Protein AF-A0A8J3GPM9-F1 (afdb_monomer)

Radius of gyration: 24.55 Å; Cα contacts (8 Å, |Δi|>4): 105; chains: 1; bounding box: 83×57×31 Å

pLDDT: mean 79.07, std 22.42, range [36.94, 98.69]

Organism: NCBI:txid2708254

Mean predicted aligned error: 16.09 Å

Solvent-accessible surface area (backbone atoms only — not comparable to full-atom values): 9203 Å² total; per-residue (Å²): 143,80,90,84,80,87,82,84,80,78,88,82,78,82,87,80,85,80,86,80,82,79,85,79,82,88,78,87,76,93,73,85,87,78,92,64,92,62,80,71,91,72,74,87,70,71,70,78,68,79,82,70,54,69,36,88,69,51,73,69,60,42,47,57,46,49,51,32,55,51,51,41,50,55,36,53,70,45,97,79,50,59,62,67,59,40,50,57,35,50,50,52,48,48,52,49,27,68,74,43,66,58,36,34,47,72,46,91,98,44,81,37,35,31,67,55,49,45,51,53,52,35,64,61,31,51,80,71,43,50,82,51,36,62,58,43,59,60,73,72,112

Secondary structure (DSSP, 8-state):
---------------------------------------------------SPBPS--HHHHHHHHHHHHHHHHHHHSSS--HHHHHHHHHHHHHHHHHS-SSBEEETTEEE-HHHHHHHHHHHHTTT-GGGHHHHHHHT-

Sequence (141 aa):
MKPIAPHSRRPRWPLILAIIVPPSVLVAVLIPSLSNPGPTTQDMWVGATPFGPTSEASAGEVEIIHEALHDIGAQCAETDPDLRAIAAHVDRIIEFSQRYPVGRFPIDDETATASSLLLVTREAVKTCAPAEVARIDAARQ

Nearest PDB structures (foldseek):
  9e8l-assembly1_d  TM=5.716E-01  e=1.549E+00  Homo sapiens

Structure (mmCIF, N/CA/C/O backbone):
data_AF-A0A8J3GPM9-F1
#
_entry.id   AF-A0A8J3GPM9-F1
#
loop_
_atom_site.group_PDB
_atom_site.id
_atom_site.type_symbol
_atom_site.label_atom_id
_atom_site.label_alt_id
_atom_site.label_comp_id
_atom_site.label_asym_id
_atom_site.label_entity_id
_atom_site.label_seq_id
_atom_site.pdbx_PDB_ins_code
_atom_site.Cartn_x
_atom_site.Cartn_y
_atom_site.Cartn_z
_atom_site.occupancy
_atom_site.B_iso_or_equiv
_atom_site.auth_seq_id
_atom_site.auth_comp_id
_atom_site.auth_asym_id
_atom_site.auth_atom_id
_atom_site.pdbx_PDB_model_num
ATOM 1 N N . MET A 1 1 ? -48.420 11.515 -16.694 1.00 45.75 1 MET A N 1
ATOM 2 C CA . MET A 1 1 ? -47.031 11.011 -16.605 1.00 45.75 1 MET A CA 1
ATOM 3 C C . MET A 1 1 ? -46.087 12.184 -16.817 1.00 45.75 1 MET A C 1
ATOM 5 O O . MET A 1 1 ? -46.240 12.881 -17.810 1.00 45.75 1 MET A O 1
ATOM 9 N N . LYS A 1 2 ? -45.207 12.469 -15.852 1.00 46.94 2 LYS A N 1
ATOM 10 C CA . LYS A 1 2 ? -44.298 13.628 -15.838 1.00 46.94 2 LYS A CA 1
ATOM 11 C C . LYS A 1 2 ? -42.915 13.131 -15.390 1.00 46.94 2 LYS A C 1
ATOM 13 O O . LYS A 1 2 ? -42.870 12.457 -14.363 1.00 46.94 2 LYS A O 1
ATOM 18 N N . PRO A 1 3 ? -41.825 13.388 -16.131 1.00 47.66 3 PRO A N 1
ATOM 19 C CA . PRO A 1 3 ? -40.503 12.904 -15.750 1.00 47.66 3 PRO A CA 1
ATOM 20 C C . PRO A 1 3 ? -39.902 13.776 -14.641 1.00 47.66 3 PRO A C 1
ATOM 22 O O . PRO A 1 3 ? -39.972 1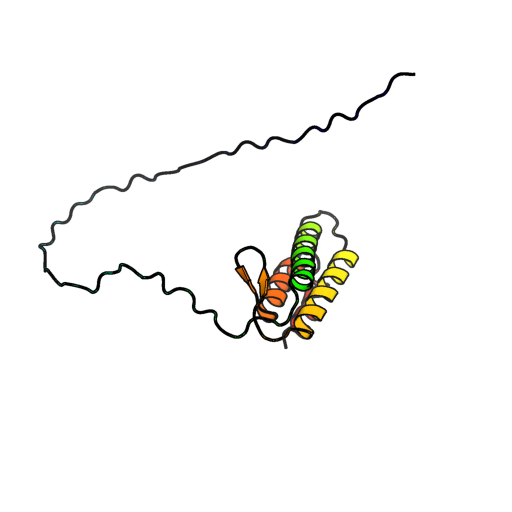5.005 -14.696 1.00 47.66 3 PRO A O 1
ATOM 25 N N . ILE A 1 4 ? -39.312 13.129 -13.636 1.00 49.75 4 ILE A N 1
ATOM 26 C CA . ILE A 1 4 ? -38.511 13.759 -12.582 1.00 49.75 4 ILE A CA 1
ATOM 27 C C . ILE A 1 4 ? -37.046 13.579 -12.985 1.00 49.75 4 ILE A C 1
ATOM 29 O O . ILE A 1 4 ? -36.546 12.459 -13.026 1.00 49.75 4 ILE A O 1
ATOM 33 N N . ALA A 1 5 ? -36.375 14.679 -13.320 1.00 57.00 5 ALA A N 1
ATOM 34 C CA . ALA A 1 5 ? -34.934 14.705 -13.544 1.00 57.00 5 ALA A CA 1
ATOM 35 C C . ALA A 1 5 ? -34.190 14.802 -12.195 1.00 57.00 5 ALA A C 1
ATOM 37 O O . ALA A 1 5 ? -34.611 15.587 -11.340 1.00 57.00 5 ALA A O 1
ATOM 38 N N . PRO A 1 6 ? -33.077 14.075 -11.985 1.00 50.03 6 PRO A N 1
ATOM 39 C CA . PRO A 1 6 ? -32.228 14.273 -10.817 1.00 50.03 6 PRO A CA 1
ATOM 40 C C . PRO A 1 6 ? -31.274 15.459 -11.024 1.00 50.03 6 PRO A C 1
ATOM 42 O O . PRO A 1 6 ? -30.458 15.496 -11.945 1.00 50.03 6 PRO A O 1
ATOM 45 N N . HIS A 1 7 ? -31.378 16.447 -10.136 1.00 44.41 7 HIS A N 1
ATOM 46 C CA . HIS A 1 7 ? -30.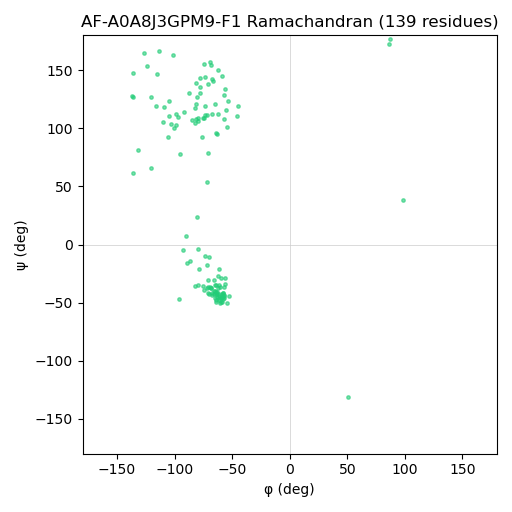505 17.616 -10.094 1.00 44.41 7 HIS A CA 1
ATOM 47 C C . HIS A 1 7 ? -29.210 17.264 -9.341 1.00 44.41 7 HIS A C 1
ATOM 49 O O . HIS A 1 7 ? -29.191 17.164 -8.116 1.00 44.41 7 HIS A O 1
ATOM 55 N N . SER A 1 8 ? -28.122 17.072 -10.088 1.00 49.88 8 SER A N 1
ATOM 56 C CA . SER A 1 8 ? -26.752 16.955 -9.572 1.00 49.88 8 SER A CA 1
ATOM 57 C C . SER A 1 8 ? -26.296 18.299 -8.985 1.00 49.88 8 SER A C 1
ATOM 59 O O . SER A 1 8 ? -26.135 19.279 -9.714 1.00 49.88 8 SER A O 1
ATOM 61 N N . ARG A 1 9 ? -26.101 18.371 -7.660 1.00 55.12 9 ARG A N 1
ATOM 62 C CA . ARG A 1 9 ? -25.448 19.511 -6.994 1.00 55.12 9 ARG A CA 1
ATOM 63 C C . ARG A 1 9 ? -23.975 19.178 -6.775 1.00 55.12 9 ARG A C 1
ATOM 65 O O . ARG A 1 9 ? -23.649 18.345 -5.939 1.00 55.12 9 ARG A O 1
ATOM 72 N N . ARG A 1 10 ? -23.088 19.844 -7.516 1.00 55.34 10 ARG A N 1
ATOM 73 C CA . ARG A 1 10 ? -21.640 19.814 -7.263 1.00 55.34 10 ARG A CA 1
ATOM 74 C C . ARG A 1 10 ? -21.304 20.736 -6.081 1.00 55.34 10 ARG A C 1
ATOM 76 O O . ARG A 1 10 ? -21.727 21.896 -6.117 1.00 55.34 10 ARG A O 1
ATOM 83 N N . PRO A 1 11 ? -20.541 20.291 -5.070 1.00 42.38 11 PRO A N 1
ATOM 84 C CA . PRO A 1 11 ? -20.031 21.187 -4.043 1.00 42.38 11 PRO A CA 1
ATOM 85 C C . PRO A 1 11 ? -18.892 22.043 -4.615 1.00 42.38 11 PRO A C 1
ATOM 87 O O . PRO A 1 11 ? -17.873 21.539 -5.079 1.00 42.38 11 PRO A O 1
ATOM 90 N N . ARG A 1 12 ? -19.099 23.363 -4.609 1.00 51.59 12 ARG A N 1
ATOM 91 C CA . ARG A 1 12 ? -18.088 24.385 -4.904 1.00 51.59 12 ARG A CA 1
ATOM 92 C C . ARG A 1 12 ? -17.322 24.676 -3.618 1.00 51.59 12 ARG A C 1
ATOM 94 O O . ARG A 1 12 ? -17.875 25.313 -2.726 1.00 51.59 12 ARG A O 1
ATOM 101 N N . TRP A 1 13 ? -16.080 24.219 -3.523 1.00 36.94 13 TRP A N 1
ATOM 102 C CA . TRP A 1 13 ? -15.167 24.665 -2.471 1.00 36.94 13 TRP A CA 1
ATOM 103 C C . TRP A 1 13 ? -14.426 25.932 -2.924 1.00 36.94 13 TRP A C 1
ATOM 105 O O . TRP A 1 13 ? -13.922 25.961 -4.050 1.00 36.94 13 TRP A O 1
ATOM 115 N N . PRO A 1 14 ? -14.387 26.997 -2.104 1.00 53.31 14 PRO A N 1
ATOM 116 C CA . PRO A 1 14 ? -13.645 28.207 -2.424 1.00 53.31 14 PRO A CA 1
ATOM 117 C C . PRO A 1 14 ? -12.151 28.032 -2.115 1.00 53.31 14 PRO A C 1
ATOM 119 O O . PRO A 1 14 ? -11.766 27.686 -1.001 1.00 53.31 14 PRO A O 1
ATOM 122 N N . LEU A 1 15 ? -11.315 28.317 -3.114 1.00 50.47 15 LEU A N 1
ATOM 123 C CA . LEU A 1 15 ? -9.874 28.532 -2.976 1.00 50.47 15 LEU A CA 1
ATOM 124 C C . LEU A 1 15 ? -9.628 29.759 -2.087 1.00 50.47 15 LEU A C 1
ATOM 126 O O . LEU A 1 15 ? -9.922 30.884 -2.492 1.00 50.47 15 LEU A O 1
ATOM 130 N N . ILE A 1 16 ? -9.073 29.553 -0.893 1.00 48.09 16 ILE A N 1
ATOM 131 C CA . ILE A 1 16 ? -8.538 30.633 -0.058 1.00 48.09 16 ILE A CA 1
ATOM 132 C C . ILE A 1 16 ? -7.017 30.640 -0.231 1.00 48.09 16 ILE A C 1
ATOM 134 O O . ILE A 1 16 ? -6.299 29.833 0.352 1.00 48.09 16 ILE A O 1
ATOM 138 N N . LEU A 1 17 ? -6.541 31.563 -1.067 1.00 53.50 17 LEU A N 1
ATOM 139 C CA . LEU A 1 17 ? -5.141 31.971 -1.168 1.00 53.50 17 LEU A CA 1
ATOM 140 C C . LEU A 1 17 ? -4.800 32.843 0.047 1.00 53.50 17 LEU A C 1
ATOM 142 O O . LEU A 1 17 ? -5.241 33.988 0.129 1.00 53.50 17 LEU A O 1
ATOM 146 N N . ALA A 1 18 ? -4.006 32.318 0.977 1.00 48.00 18 ALA A N 1
ATOM 147 C CA . ALA A 1 18 ? -3.403 33.101 2.051 1.00 48.00 18 ALA A CA 1
ATOM 148 C C . ALA A 1 18 ? -1.911 33.301 1.750 1.00 48.00 18 ALA A C 1
ATOM 150 O O . ALA A 1 18 ? -1.069 32.471 2.081 1.00 48.00 18 ALA A O 1
ATOM 151 N N . ILE A 1 19 ? -1.595 34.414 1.086 1.00 52.78 19 ILE A N 1
ATOM 152 C CA . ILE A 1 19 ? -0.229 34.921 0.925 1.00 52.78 19 ILE A CA 1
ATOM 153 C C . ILE A 1 19 ? 0.129 35.644 2.228 1.00 52.78 19 ILE A C 1
ATOM 155 O O . ILE A 1 19 ? -0.378 36.732 2.494 1.00 52.78 19 ILE A O 1
ATOM 159 N N . ILE A 1 20 ? 0.982 35.038 3.051 1.00 51.59 20 ILE A N 1
ATOM 160 C CA . ILE A 1 20 ? 1.545 35.676 4.246 1.00 51.59 20 ILE A CA 1
ATOM 161 C C . ILE A 1 20 ? 2.979 36.088 3.906 1.00 51.59 20 ILE A C 1
ATOM 163 O O . ILE A 1 20 ? 3.873 35.249 3.838 1.00 51.59 20 ILE A O 1
ATOM 167 N N . VAL A 1 21 ? 3.192 37.384 3.668 1.00 53.19 21 VAL A N 1
ATOM 168 C CA . VAL A 1 21 ? 4.525 37.992 3.539 1.00 53.19 21 VAL A CA 1
ATOM 169 C C . VAL A 1 21 ? 4.959 38.481 4.924 1.00 53.19 21 VAL A C 1
ATOM 171 O O . VAL A 1 21 ? 4.330 39.402 5.448 1.00 53.19 21 VAL A O 1
ATOM 174 N N . PRO A 1 22 ? 6.005 37.917 5.550 1.00 47.94 22 PRO A N 1
ATOM 175 C CA . PRO A 1 22 ? 6.581 38.513 6.747 1.00 47.94 22 PRO A CA 1
ATOM 176 C C . PRO A 1 22 ? 7.489 39.711 6.393 1.00 47.94 22 PRO A C 1
ATOM 178 O O . PRO A 1 22 ? 8.194 39.676 5.382 1.00 47.94 22 PRO A O 1
ATOM 181 N N . PRO A 1 23 ? 7.509 40.776 7.217 1.00 46.97 23 PRO A N 1
ATOM 182 C CA . PRO A 1 23 ? 8.338 41.953 6.987 1.00 46.97 23 PRO A CA 1
ATOM 183 C C . PRO A 1 23 ? 9.773 41.697 7.468 1.00 46.97 23 PRO A C 1
ATOM 185 O O . PRO A 1 23 ? 10.041 41.639 8.668 1.00 46.97 23 PRO A O 1
ATOM 188 N N . SER A 1 24 ? 10.718 41.547 6.541 1.00 54.06 24 SER A N 1
ATOM 189 C CA . SER A 1 24 ? 12.142 41.456 6.878 1.00 54.06 24 SER A CA 1
ATOM 190 C C . SER A 1 24 ? 12.738 42.853 7.069 1.00 54.06 24 SER A C 1
ATOM 192 O O . SER A 1 24 ? 12.775 43.672 6.154 1.00 54.06 24 SER A O 1
ATOM 194 N N . VAL A 1 25 ? 13.200 43.111 8.290 1.00 54.38 25 VAL A N 1
ATOM 195 C CA . VAL A 1 25 ? 13.915 44.317 8.713 1.00 54.38 25 VAL A CA 1
ATOM 196 C C . VAL A 1 25 ? 15.262 44.401 7.983 1.00 54.38 25 VAL A C 1
ATOM 198 O O . VAL A 1 25 ? 16.099 43.507 8.098 1.00 54.38 25 VAL A O 1
ATOM 201 N N . LEU A 1 26 ? 15.467 45.481 7.228 1.00 47.00 26 LEU A N 1
ATOM 202 C CA . LEU A 1 26 ? 16.716 45.816 6.539 1.00 47.00 26 LEU A CA 1
ATOM 203 C C . LEU A 1 26 ? 17.765 46.299 7.551 1.00 47.00 26 LEU A C 1
ATOM 205 O O . LEU A 1 26 ? 17.653 47.400 8.087 1.00 47.00 26 LEU A O 1
ATOM 209 N N . VAL A 1 27 ? 18.815 45.508 7.768 1.00 45.06 27 VAL A N 1
ATOM 210 C CA . VAL A 1 27 ? 20.077 45.983 8.353 1.00 45.06 27 VAL A CA 1
ATOM 211 C C . VAL A 1 27 ? 21.128 45.946 7.249 1.00 45.06 27 VAL A C 1
ATOM 213 O O . VAL A 1 27 ? 21.576 44.881 6.830 1.00 45.06 27 VAL A O 1
ATOM 216 N N . ALA A 1 28 ? 21.484 47.125 6.740 1.00 45.94 28 ALA A N 1
ATOM 217 C CA . ALA A 1 28 ? 22.532 47.301 5.747 1.00 45.94 28 ALA A CA 1
ATOM 218 C C . ALA A 1 28 ? 23.905 47.277 6.436 1.00 45.94 28 ALA A C 1
ATOM 220 O O . ALA A 1 28 ? 24.270 48.222 7.133 1.00 45.94 28 ALA A O 1
ATOM 221 N N . VAL A 1 29 ? 24.674 46.209 6.223 1.00 47.62 29 VAL A N 1
ATOM 222 C CA . VAL A 1 29 ? 26.113 46.182 6.512 1.00 47.62 29 VAL A CA 1
ATOM 223 C C . VAL A 1 29 ? 26.847 46.268 5.176 1.00 47.62 29 VAL A C 1
ATOM 225 O O . VAL A 1 29 ? 26.794 45.353 4.360 1.00 47.62 29 VAL A O 1
ATOM 228 N N . LEU A 1 30 ? 27.500 47.406 4.944 1.00 50.22 30 LEU A N 1
ATOM 229 C CA . LEU A 1 30 ? 28.407 47.634 3.822 1.00 50.22 30 LEU A CA 1
ATOM 230 C C . LEU A 1 30 ? 29.700 46.844 4.061 1.00 50.22 30 LEU A C 1
ATOM 232 O O . LEU A 1 30 ? 30.472 47.192 4.953 1.00 50.22 30 LEU A O 1
ATOM 236 N N . ILE A 1 31 ? 29.952 45.811 3.255 1.00 50.16 31 ILE A N 1
ATOM 237 C CA . ILE A 1 31 ? 31.269 45.168 3.154 1.00 50.16 31 ILE A CA 1
ATOM 238 C C . ILE A 1 31 ? 31.738 45.295 1.696 1.00 50.16 31 ILE A C 1
ATOM 240 O O . ILE A 1 31 ? 30.973 44.958 0.790 1.00 50.16 31 ILE A O 1
ATOM 244 N N . PRO A 1 32 ? 32.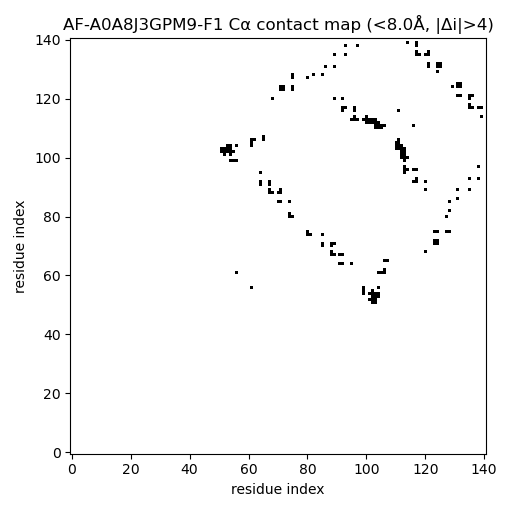948 45.828 1.445 1.00 45.38 32 PRO A N 1
ATOM 245 C CA . PRO A 1 32 ? 33.439 46.116 0.103 1.00 45.38 32 PRO A CA 1
ATOM 246 C C . PRO A 1 32 ? 33.669 44.851 -0.731 1.00 45.38 32 PRO A C 1
ATOM 248 O O . PRO A 1 32 ? 34.171 43.835 -0.250 1.00 45.38 32 PRO A O 1
ATOM 251 N N . SER A 1 33 ? 33.314 44.968 -2.010 1.00 51.09 33 SER A N 1
ATOM 252 C CA . SER A 1 33 ? 33.428 43.962 -3.060 1.00 51.09 33 SER A CA 1
ATOM 253 C C . SER A 1 33 ? 34.851 43.426 -3.223 1.00 51.09 33 SER A C 1
ATOM 255 O O . SER A 1 33 ? 35.745 44.136 -3.681 1.00 51.09 33 SER A O 1
ATOM 257 N N . LEU A 1 34 ? 35.031 42.135 -2.952 1.00 52.44 34 LEU A N 1
ATOM 258 C CA . LEU A 1 34 ? 36.082 41.331 -3.567 1.00 52.44 34 LEU A CA 1
ATOM 259 C C . LEU A 1 34 ? 35.438 40.553 -4.714 1.00 52.44 34 LEU A C 1
ATOM 261 O O . LEU A 1 34 ? 34.713 39.584 -4.503 1.00 52.44 34 LEU A O 1
ATOM 265 N N . SER A 1 35 ? 35.673 41.030 -5.935 1.00 52.91 35 SER A N 1
ATOM 266 C CA . SER A 1 35 ? 35.307 40.350 -7.173 1.00 52.91 35 SER A CA 1
ATOM 267 C C . SER A 1 35 ? 36.068 39.032 -7.277 1.00 52.91 35 SER A C 1
ATOM 269 O O . SER A 1 35 ? 37.200 38.995 -7.752 1.00 52.91 35 SER A O 1
ATOM 271 N N . ASN A 1 36 ? 35.438 37.949 -6.840 1.00 49.81 36 ASN A N 1
ATOM 272 C CA . ASN A 1 36 ? 35.821 36.600 -7.217 1.00 49.81 36 ASN A CA 1
ATOM 273 C C . ASN A 1 36 ? 34.776 36.131 -8.240 1.00 49.81 36 ASN A C 1
ATOM 275 O O . ASN A 1 36 ? 33.589 36.158 -7.905 1.00 49.81 36 ASN A O 1
ATOM 279 N N . PRO A 1 37 ? 35.138 35.718 -9.468 1.00 47.16 37 PRO A N 1
ATOM 280 C CA . PRO A 1 37 ? 34.214 34.976 -10.311 1.00 47.16 37 PRO A CA 1
ATOM 281 C C . PRO A 1 37 ? 34.073 33.583 -9.688 1.00 47.16 37 PRO A C 1
ATOM 283 O O . PRO A 1 37 ? 34.741 32.629 -10.075 1.00 47.16 37 PRO A O 1
ATOM 286 N N . GLY A 1 38 ? 33.261 33.491 -8.634 1.00 45.53 38 GLY A N 1
ATOM 287 C CA . GLY A 1 38 ? 32.768 32.212 -8.154 1.00 45.53 38 GLY A CA 1
ATOM 288 C C . GLY A 1 38 ? 31.991 31.543 -9.289 1.00 45.53 38 GLY A C 1
ATOM 289 O O . GLY A 1 38 ? 31.369 32.256 -10.084 1.00 45.53 38 GLY A O 1
ATOM 290 N N . PRO A 1 39 ? 32.039 30.206 -9.406 1.00 47.28 39 PRO A N 1
ATOM 291 C CA . PRO A 1 39 ? 31.227 29.505 -10.385 1.00 47.28 39 PRO A CA 1
ATOM 292 C C . PRO A 1 39 ? 29.779 29.928 -10.166 1.00 47.28 39 PRO A C 1
ATOM 294 O O . PRO A 1 39 ? 29.259 29.861 -9.051 1.00 47.28 39 PRO A O 1
ATOM 297 N N . THR A 1 40 ? 29.177 30.447 -11.227 1.00 48.66 40 THR A N 1
ATOM 298 C CA . THR A 1 40 ? 27.774 30.818 -11.306 1.00 48.66 40 THR A CA 1
ATOM 299 C C . THR A 1 40 ? 26.955 29.677 -10.716 1.00 48.66 40 THR A C 1
ATOM 301 O O . THR A 1 40 ? 26.876 28.596 -11.289 1.00 48.66 40 THR A O 1
ATOM 304 N N . THR A 1 41 ? 26.343 29.907 -9.557 1.00 51.28 41 THR A N 1
ATOM 305 C CA . THR A 1 41 ? 25.272 29.084 -8.981 1.00 51.28 41 THR A CA 1
ATOM 306 C C . THR A 1 41 ? 23.984 29.296 -9.780 1.00 51.28 41 THR A C 1
ATOM 308 O O . THR A 1 41 ? 22.936 29.667 -9.260 1.00 51.28 41 THR A O 1
ATOM 311 N N . GLN A 1 42 ? 24.087 29.096 -11.087 1.00 49.12 42 GLN A N 1
ATOM 312 C CA . GLN A 1 42 ? 22.988 28.899 -12.012 1.00 49.12 42 GLN A CA 1
ATOM 313 C C . GLN A 1 42 ? 23.208 27.473 -12.514 1.00 49.12 42 GLN A C 1
ATOM 315 O O . GLN A 1 42 ? 24.288 27.186 -13.013 1.00 49.12 42 GLN A O 1
ATOM 320 N N . ASP A 1 43 ? 22.237 26.592 -12.267 1.00 49.09 43 ASP A N 1
ATOM 321 C CA . ASP A 1 43 ? 22.260 25.133 -12.504 1.00 49.09 43 ASP A CA 1
ATOM 322 C C . ASP A 1 43 ? 22.574 24.236 -11.287 1.00 49.09 43 ASP A C 1
ATOM 324 O O . ASP A 1 43 ? 23.158 23.165 -11.416 1.00 49.09 43 ASP A O 1
ATOM 328 N N . MET A 1 44 ? 22.072 24.581 -10.092 1.00 46.47 44 MET A N 1
ATOM 329 C CA . MET A 1 44 ? 21.850 23.567 -9.036 1.00 46.47 44 MET A CA 1
ATOM 330 C C . MET A 1 44 ? 20.547 22.766 -9.227 1.00 46.47 44 MET A C 1
ATOM 332 O O . MET A 1 44 ? 20.024 22.192 -8.275 1.00 46.47 44 MET A O 1
ATOM 336 N N . TRP A 1 45 ? 20.023 22.681 -10.451 1.00 51.88 45 TRP A N 1
ATOM 337 C CA . TRP A 1 45 ? 19.140 21.578 -10.822 1.00 51.88 45 TRP A CA 1
ATOM 338 C C . TRP A 1 45 ? 20.007 20.526 -11.506 1.00 51.88 45 TRP A C 1
ATOM 340 O O . TRP A 1 45 ? 20.068 20.421 -12.729 1.00 51.88 45 TRP A O 1
ATOM 350 N N . VAL A 1 46 ? 20.739 19.769 -10.686 1.00 51.88 46 VAL A N 1
ATOM 351 C CA . VAL A 1 46 ? 21.286 18.486 -11.122 1.00 51.88 46 VAL A CA 1
ATOM 352 C C . VAL A 1 46 ? 20.055 17.643 -11.402 1.00 51.88 46 VAL A C 1
ATOM 354 O O . VAL A 1 46 ? 19.430 17.144 -10.468 1.00 51.88 46 VAL A O 1
ATOM 357 N N . GLY A 1 47 ? 19.640 17.599 -12.672 1.00 45.06 47 GLY A N 1
ATOM 358 C CA . GLY A 1 47 ? 18.538 16.760 -13.114 1.00 45.06 47 GLY A CA 1
ATOM 359 C C . GLY A 1 47 ? 18.742 15.398 -12.482 1.00 45.06 47 GLY A C 1
ATOM 360 O O . GLY A 1 47 ? 19.816 14.818 -12.654 1.00 45.06 47 GLY A O 1
ATOM 361 N N . ALA A 1 48 ? 17.779 14.972 -11.661 1.00 54.00 48 ALA A N 1
ATOM 362 C CA . ALA A 1 48 ? 17.854 13.708 -10.959 1.00 54.00 48 ALA A CA 1
ATOM 363 C C . ALA A 1 48 ? 18.094 12.643 -12.025 1.00 54.00 48 ALA A C 1
ATOM 365 O O . ALA A 1 48 ? 17.190 12.290 -12.785 1.00 54.00 48 ALA A O 1
ATOM 366 N N . THR A 1 49 ? 19.343 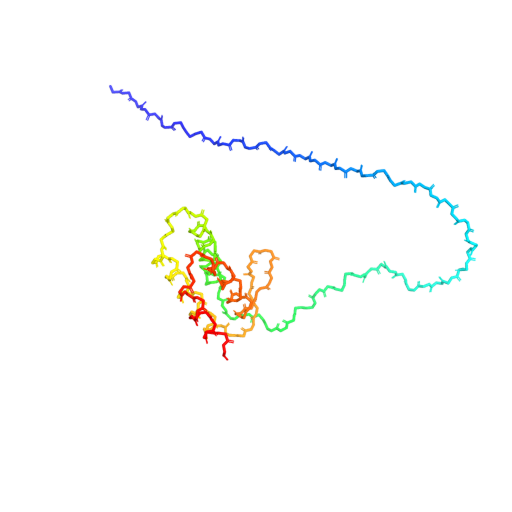12.197 -12.156 1.00 51.50 49 THR A N 1
ATOM 367 C CA . THR A 1 49 ? 19.645 11.073 -13.018 1.00 51.50 49 THR A CA 1
ATOM 368 C C . THR A 1 49 ? 18.779 9.946 -12.485 1.00 51.50 49 THR A C 1
ATOM 370 O O . THR A 1 49 ? 18.754 9.730 -11.268 1.00 51.50 49 THR A O 1
ATOM 373 N N . PRO A 1 50 ? 17.995 9.269 -13.337 1.00 57.69 50 PRO A N 1
ATOM 374 C CA . PRO A 1 50 ? 17.162 8.195 -12.851 1.00 57.69 50 PRO A CA 1
ATOM 375 C C . PRO A 1 50 ? 18.075 7.156 -12.164 1.00 57.69 50 PRO A C 1
ATOM 377 O O . PRO A 1 50 ? 18.821 6.452 -12.836 1.00 57.69 50 PRO A O 1
ATOM 380 N N . PHE A 1 51 ? 18.036 7.066 -10.831 1.00 65.94 51 PHE A N 1
ATOM 381 C CA . PHE A 1 51 ? 18.852 6.124 -10.066 1.00 65.94 51 PHE A CA 1
ATOM 382 C C . PHE A 1 51 ? 18.308 4.695 -10.174 1.00 65.94 51 PHE A C 1
ATOM 384 O O . PHE A 1 51 ? 17.292 4.376 -9.574 1.00 65.94 51 PHE A O 1
ATOM 391 N N . GLY A 1 52 ? 18.994 3.805 -10.886 1.00 69.06 52 GLY A N 1
ATOM 392 C CA . GLY A 1 52 ? 18.617 2.387 -10.981 1.00 69.06 52 GLY A CA 1
ATOM 393 C C . GLY A 1 52 ? 17.612 2.080 -12.101 1.00 69.06 52 GLY A C 1
ATOM 394 O O . GLY A 1 52 ? 17.177 2.986 -12.810 1.00 69.06 52 GLY A O 1
ATOM 395 N N . PRO A 1 53 ? 17.253 0.806 -12.317 1.00 84.62 53 PRO A N 1
ATOM 396 C CA . PRO A 1 53 ? 16.375 0.425 -13.419 1.00 84.62 53 PRO A CA 1
ATOM 397 C C . PRO A 1 53 ? 14.937 0.920 -13.204 1.00 84.62 53 PRO A C 1
ATOM 399 O O . PRO A 1 53 ? 14.507 1.177 -12.076 1.00 84.62 53 PRO A O 1
ATOM 402 N N . THR A 1 54 ? 14.184 1.049 -14.291 1.00 88.62 54 THR A N 1
ATOM 403 C CA . THR A 1 54 ? 12.718 1.109 -14.224 1.00 88.62 54 THR A CA 1
ATOM 404 C C . THR A 1 54 ? 12.198 -0.294 -13.917 1.00 88.62 54 THR A C 1
ATOM 406 O O . THR A 1 54 ? 12.789 -1.277 -14.361 1.00 88.62 54 THR A O 1
ATOM 409 N N . SER A 1 55 ? 11.132 -0.389 -13.129 1.00 91.75 55 SER A N 1
ATOM 410 C CA . SER A 1 55 ? 10.425 -1.647 -12.896 1.00 91.75 55 SER A CA 1
ATOM 411 C C . SER A 1 55 ? 9.845 -2.190 -14.207 1.00 91.75 55 SER A C 1
ATOM 413 O O . SER A 1 55 ? 9.477 -1.424 -15.096 1.00 91.75 55 SER A O 1
ATOM 415 N N . GLU A 1 56 ? 9.736 -3.512 -14.310 1.00 94.81 56 GLU A N 1
ATOM 416 C CA . GLU A 1 56 ? 9.019 -4.183 -15.404 1.00 94.81 56 GLU A CA 1
ATOM 417 C C . GLU A 1 56 ? 7.494 -4.189 -15.198 1.00 94.81 56 GLU A C 1
ATOM 419 O O . GLU A 1 56 ? 6.759 -4.649 -16.071 1.00 94.81 56 GLU A O 1
ATOM 424 N N . ALA A 1 57 ? 7.010 -3.686 -14.056 1.00 94.56 57 ALA A N 1
ATOM 425 C CA . ALA A 1 57 ? 5.586 -3.551 -13.780 1.00 94.56 57 ALA A CA 1
ATOM 426 C C . ALA A 1 57 ? 4.894 -2.712 -14.858 1.00 94.56 57 ALA A C 1
ATOM 428 O O . ALA A 1 57 ? 5.357 -1.631 -15.234 1.00 94.56 57 ALA A O 1
ATOM 429 N N . SER A 1 58 ? 3.748 -3.195 -15.335 1.00 96.31 58 SER A N 1
ATOM 430 C CA . SER A 1 58 ? 2.932 -2.415 -16.258 1.00 96.31 58 SER A CA 1
ATOM 431 C C . SER A 1 58 ? 2.325 -1.197 -15.554 1.00 96.31 58 SER A C 1
ATOM 433 O O . SER A 1 58 ? 2.071 -1.219 -14.351 1.00 96.31 58 SER A O 1
ATOM 435 N N . ALA A 1 59 ? 2.016 -0.142 -16.314 1.00 93.88 59 ALA A N 1
ATOM 436 C CA . ALA A 1 59 ? 1.349 1.041 -15.762 1.00 93.88 59 ALA A CA 1
ATOM 437 C C . ALA A 1 59 ? 0.016 0.698 -15.065 1.00 93.88 59 ALA A C 1
ATOM 439 O O . ALA A 1 59 ? -0.314 1.300 -14.052 1.00 93.88 59 ALA A O 1
ATOM 440 N N . GLY A 1 60 ? -0.723 -0.299 -15.567 1.00 97.31 60 GLY A N 1
ATOM 441 C CA . GLY A 1 60 ? -1.968 -0.750 -14.938 1.00 97.31 60 GLY A CA 1
ATOM 442 C C . GLY A 1 60 ? -1.753 -1.467 -13.602 1.00 97.31 60 GLY A C 1
ATOM 443 O O . GLY A 1 60 ? -2.545 -1.290 -12.686 1.00 97.31 60 GLY A O 1
ATOM 444 N N . GLU A 1 61 ? -0.679 -2.248 -13.459 1.00 97.44 61 GLU A N 1
ATOM 445 C CA . GLU A 1 61 ? -0.338 -2.868 -12.169 1.00 97.44 61 GLU A CA 1
ATOM 446 C C . GLU A 1 61 ? 0.110 -1.830 -11.142 1.00 97.44 61 GLU A C 1
ATOM 448 O O . GLU A 1 61 ? -0.235 -1.945 -9.970 1.00 97.44 61 GLU A O 1
ATOM 453 N N . VAL A 1 62 ? 0.843 -0.807 -11.588 1.00 96.94 62 VAL A N 1
ATOM 454 C CA . VAL A 1 62 ? 1.239 0.323 -10.742 1.00 96.94 62 VAL A CA 1
ATOM 455 C C . VAL A 1 62 ? 0.010 1.095 -10.254 1.00 96.94 62 VAL A C 1
ATOM 457 O O . VAL A 1 62 ? -0.096 1.350 -9.057 1.00 96.94 62 VAL A O 1
ATOM 460 N N . GLU A 1 63 ? -0.949 1.383 -11.139 1.00 97.12 63 GLU A N 1
ATOM 461 C CA . GLU A 1 63 ? -2.196 2.074 -10.780 1.00 97.12 63 GLU A CA 1
ATOM 462 C C . GLU A 1 63 ? -2.996 1.306 -9.720 1.00 97.12 63 GLU A C 1
ATOM 464 O O . GLU A 1 63 ? -3.413 1.879 -8.722 1.00 97.12 63 GLU A O 1
ATOM 469 N N . ILE A 1 64 ? -3.143 -0.016 -9.869 1.00 97.81 64 ILE A N 1
ATOM 470 C CA . ILE A 1 64 ? -3.866 -0.853 -8.891 1.00 97.81 64 ILE A CA 1
ATOM 471 C C . ILE A 1 64 ? -3.260 -0.733 -7.484 1.00 97.81 64 ILE A C 1
ATOM 473 O O . ILE A 1 64 ? -3.971 -0.784 -6.478 1.00 97.81 64 ILE A O 1
ATOM 477 N N . ILE A 1 65 ? -1.937 -0.614 -7.399 1.00 97.75 65 ILE A N 1
ATOM 478 C CA . ILE A 1 65 ? -1.223 -0.490 -6.129 1.00 97.75 65 ILE A CA 1
ATOM 479 C C . ILE A 1 65 ? -1.289 0.927 -5.573 1.00 97.75 65 ILE A C 1
ATOM 481 O O . ILE A 1 65 ? -1.397 1.097 -4.357 1.00 97.75 65 ILE A O 1
ATOM 485 N N . HIS A 1 66 ? -1.281 1.930 -6.446 1.00 96.69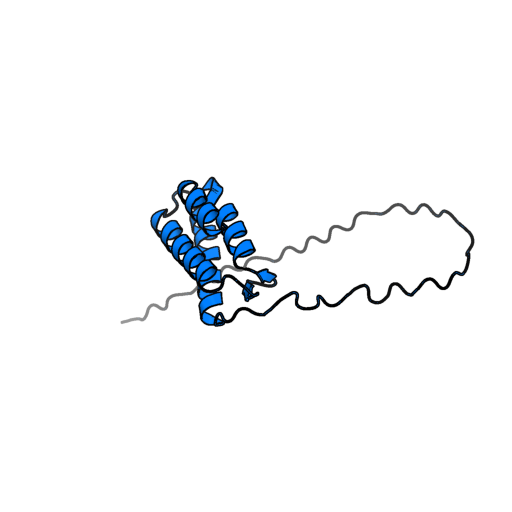 66 HIS A N 1
ATOM 486 C CA . HIS A 1 66 ? -1.539 3.311 -6.068 1.00 96.69 66 HIS A CA 1
ATOM 487 C C . HIS A 1 66 ? -2.942 3.465 -5.466 1.00 96.69 66 HIS A C 1
ATOM 489 O O . HIS A 1 66 ? -3.074 3.949 -4.341 1.00 96.69 66 HIS A O 1
ATOM 495 N N . GLU A 1 67 ? -3.972 2.948 -6.139 1.00 98.06 67 GLU A N 1
ATOM 496 C CA . GLU A 1 67 ? -5.346 2.912 -5.628 1.00 98.06 67 GLU A CA 1
ATOM 497 C C . GLU A 1 67 ? -5.427 2.170 -4.287 1.00 98.06 67 GLU A C 1
ATOM 499 O O . GLU A 1 67 ? -6.020 2.673 -3.336 1.00 98.06 67 GLU A O 1
ATOM 504 N N . ALA A 1 68 ? -4.761 1.017 -4.159 1.00 98.44 68 ALA A N 1
ATOM 505 C CA . ALA A 1 68 ? -4.741 0.269 -2.904 1.00 98.44 68 ALA A CA 1
ATOM 506 C C . ALA A 1 68 ? -4.135 1.072 -1.738 1.00 98.44 68 ALA A C 1
ATOM 508 O O . ALA A 1 68 ? -4.609 0.956 -0.608 1.00 98.44 68 ALA A O 1
ATOM 509 N N . LEU A 1 69 ? -3.111 1.894 -1.992 1.00 97.50 69 LEU A N 1
ATOM 510 C CA . LEU A 1 69 ? -2.526 2.756 -0.967 1.00 97.50 69 LEU A CA 1
ATOM 511 C C . LEU A 1 69 ? -3.501 3.861 -0.533 1.00 97.50 69 LEU A C 1
ATOM 513 O O . LEU A 1 69 ? -3.637 4.126 0.665 1.00 97.50 69 LEU A O 1
ATOM 517 N N . HIS A 1 70 ? -4.213 4.466 -1.487 1.00 97.62 70 HIS A N 1
ATOM 518 C CA . HIS A 1 70 ? -5.272 5.433 -1.199 1.00 97.62 70 HIS A CA 1
ATOM 519 C C . HIS A 1 70 ? -6.432 4.810 -0.420 1.00 97.62 70 HIS A C 1
ATOM 521 O O . HIS A 1 70 ? -6.886 5.403 0.559 1.00 97.62 70 HIS A O 1
ATOM 527 N N . ASP A 1 71 ? -6.864 3.605 -0.790 1.00 98.44 71 ASP A N 1
ATOM 528 C CA . ASP A 1 71 ? -7.949 2.896 -0.112 1.00 98.44 71 ASP A CA 1
ATOM 529 C C . ASP A 1 71 ? -7.587 2.557 1.339 1.00 98.44 71 ASP A C 1
ATOM 531 O O . ASP A 1 71 ? -8.407 2.747 2.237 1.00 98.44 71 ASP A O 1
ATOM 535 N N . ILE A 1 72 ? -6.344 2.131 1.606 1.00 98.56 72 ILE A N 1
ATOM 536 C CA . ILE A 1 72 ? -5.854 1.940 2.982 1.00 98.56 72 ILE A CA 1
ATOM 537 C C . ILE A 1 72 ? -5.940 3.252 3.764 1.00 98.56 72 ILE A C 1
ATOM 539 O O . ILE A 1 72 ? -6.467 3.269 4.877 1.00 98.56 72 ILE A O 1
ATOM 543 N N . GLY A 1 73 ? -5.439 4.351 3.191 1.00 97.50 73 GLY A N 1
ATOM 544 C CA . GLY A 1 73 ? -5.483 5.666 3.828 1.00 97.50 73 GLY A CA 1
ATOM 545 C C . GLY A 1 73 ? -6.912 6.123 4.131 1.00 97.50 73 GLY A C 1
ATOM 546 O O . GLY A 1 73 ? -7.179 6.604 5.231 1.00 97.50 73 GLY A O 1
ATOM 547 N N . ALA A 1 74 ? -7.834 5.915 3.188 1.00 98.25 74 ALA A N 1
ATOM 548 C CA . ALA A 1 74 ? -9.247 6.241 3.344 1.00 9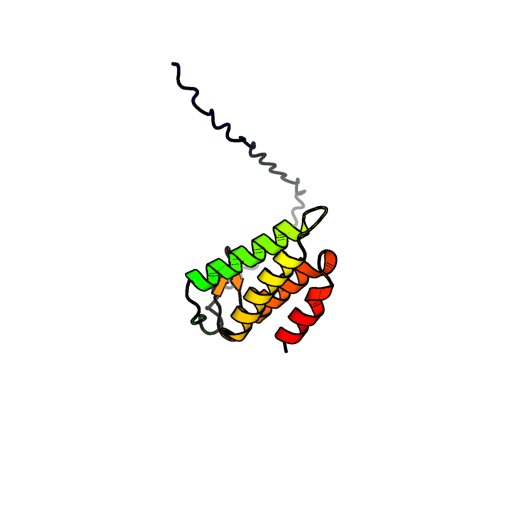8.25 74 ALA A CA 1
ATOM 549 C C . ALA A 1 74 ? -9.897 5.413 4.460 1.00 98.25 74 ALA A C 1
ATOM 551 O O . ALA A 1 74 ? -10.502 5.988 5.360 1.00 98.25 74 ALA A O 1
ATOM 552 N N . GLN A 1 75 ? -9.707 4.089 4.462 1.00 98.31 75 GLN A N 1
ATOM 553 C CA . GLN A 1 75 ? -10.228 3.215 5.517 1.00 98.31 75 GLN A CA 1
ATOM 554 C C . GLN A 1 75 ? -9.688 3.618 6.888 1.00 98.31 75 GLN A C 1
ATOM 556 O O . GLN A 1 75 ? -10.446 3.758 7.839 1.00 98.31 75 GLN A O 1
ATOM 561 N N . CYS A 1 76 ? -8.388 3.880 6.997 1.00 97.94 76 CYS A N 1
ATOM 562 C CA . CYS A 1 76 ? -7.757 4.255 8.260 1.00 97.94 76 CYS A CA 1
ATOM 563 C C . CYS A 1 76 ? -8.134 5.649 8.780 1.00 97.94 76 CYS A C 1
ATOM 565 O O . CYS A 1 76 ? -7.821 5.961 9.931 1.00 97.94 76 CYS A O 1
ATOM 567 N N . ALA A 1 77 ? -8.796 6.474 7.968 1.00 97.25 77 ALA A N 1
ATOM 568 C CA . ALA A 1 77 ? -9.375 7.741 8.398 1.00 97.25 77 ALA A CA 1
ATOM 569 C C . ALA A 1 77 ? -10.798 7.588 8.973 1.00 97.25 77 ALA A C 1
ATOM 571 O O . ALA A 1 77 ? -11.293 8.518 9.617 1.00 97.25 77 ALA A O 1
ATOM 572 N N . GLU A 1 78 ? -11.455 6.443 8.762 1.00 97.56 78 GLU A N 1
ATOM 573 C CA . GLU A 1 78 ? -12.800 6.173 9.269 1.00 97.56 78 GLU A CA 1
ATOM 574 C C . GLU A 1 78 ? -12.809 5.886 10.778 1.00 97.56 78 GLU A C 1
ATOM 576 O O . GLU A 1 78 ? -11.829 5.437 11.372 1.00 97.56 78 GLU A O 1
ATOM 581 N N . THR A 1 79 ? -13.959 6.123 11.419 1.00 96.69 79 THR A N 1
ATOM 582 C CA . THR A 1 79 ? -14.142 5.800 12.850 1.00 96.69 79 THR A CA 1
ATOM 583 C C . THR A 1 79 ? -14.220 4.289 13.099 1.00 96.69 79 THR A C 1
ATOM 585 O O . THR A 1 79 ? -13.817 3.827 14.164 1.00 96.69 79 THR A O 1
ATOM 588 N N . ASP A 1 80 ? -14.735 3.534 12.127 1.00 97.12 80 ASP A N 1
ATOM 589 C CA . ASP A 1 80 ? -14.863 2.074 12.161 1.00 97.12 80 ASP A CA 1
ATOM 590 C C . ASP A 1 80 ? -14.313 1.489 10.843 1.00 97.12 80 ASP A C 1
ATOM 592 O O . ASP A 1 80 ? -15.075 1.287 9.894 1.00 97.12 80 ASP A O 1
ATOM 596 N N . PRO A 1 81 ? -12.979 1.329 10.723 1.00 97.50 81 PRO A N 1
ATOM 597 C CA . PRO A 1 81 ? -12.331 0.882 9.491 1.00 97.50 81 PRO A CA 1
ATOM 598 C C . PRO A 1 81 ? -12.675 -0.572 9.144 1.00 97.50 81 PRO A C 1
ATOM 600 O O . PRO A 1 81 ? -12.662 -1.450 10.012 1.00 97.50 81 PRO A O 1
ATOM 603 N N . ASP A 1 82 ? -12.853 -0.875 7.854 1.00 98.25 82 ASP A N 1
ATOM 604 C CA . ASP A 1 82 ? -12.951 -2.265 7.399 1.00 98.25 82 ASP A CA 1
ATOM 605 C C . ASP A 1 82 ? -11.558 -2.917 7.378 1.00 98.25 82 ASP A C 1
ATOM 607 O O . ASP A 1 82 ? -10.813 -2.869 6.395 1.00 98.25 82 ASP A O 1
ATOM 611 N N . LEU A 1 83 ? -11.207 -3.568 8.489 1.00 98.19 83 LEU A N 1
ATOM 612 C CA . LEU A 1 83 ? -9.922 -4.253 8.654 1.00 98.19 83 LEU A CA 1
ATOM 613 C C . LEU A 1 83 ? -9.697 -5.368 7.625 1.00 98.19 83 LEU A C 1
ATOM 615 O O . LEU A 1 83 ? -8.555 -5.657 7.270 1.00 98.19 83 LEU A O 1
ATOM 619 N N . ARG A 1 84 ? -10.767 -5.997 7.123 1.00 98.19 84 ARG A N 1
ATOM 620 C CA . ARG A 1 84 ? -10.649 -7.040 6.101 1.00 98.19 84 ARG A CA 1
ATOM 621 C C . ARG A 1 84 ? -10.324 -6.426 4.744 1.00 98.19 84 ARG A C 1
ATOM 623 O O . ARG A 1 84 ? -9.523 -7.003 4.009 1.00 98.19 84 ARG A O 1
ATOM 630 N N . ALA A 1 85 ? -10.927 -5.286 4.414 1.00 98.25 85 ALA A N 1
ATOM 631 C CA . ALA A 1 85 ? -10.568 -4.539 3.215 1.00 98.25 85 ALA A CA 1
ATOM 632 C C . ALA A 1 85 ? -9.102 -4.087 3.283 1.00 98.25 85 ALA A C 1
ATOM 634 O O . ALA A 1 85 ? -8.345 -4.370 2.356 1.00 98.25 85 ALA A O 1
ATOM 635 N N . ILE A 1 86 ? -8.669 -3.497 4.408 1.00 98.62 86 ILE A N 1
ATOM 636 C CA . ILE A 1 86 ? -7.266 -3.096 4.621 1.00 98.62 86 ILE A CA 1
ATOM 637 C C . ILE A 1 86 ? -6.319 -4.280 4.396 1.00 98.62 86 ILE A C 1
ATOM 639 O O . ILE A 1 86 ? -5.375 -4.158 3.618 1.00 98.62 86 ILE A O 1
ATOM 643 N N . ALA A 1 87 ? -6.588 -5.435 5.012 1.00 98.69 87 ALA A N 1
ATOM 644 C CA . ALA A 1 87 ? -5.760 -6.627 4.837 1.00 98.69 87 ALA A CA 1
ATOM 645 C C . ALA A 1 87 ? -5.671 -7.064 3.362 1.00 98.69 87 ALA A C 1
ATOM 647 O O . ALA A 1 87 ? -4.585 -7.371 2.878 1.00 98.69 87 ALA A O 1
ATOM 648 N N . ALA A 1 88 ? -6.779 -7.019 2.614 1.00 98.69 88 ALA A N 1
ATOM 649 C CA . ALA A 1 88 ? -6.779 -7.357 1.191 1.00 98.69 88 ALA A CA 1
ATOM 650 C C . ALA A 1 88 ? -5.949 -6.377 0.337 1.00 98.69 88 ALA A C 1
ATOM 652 O O . ALA A 1 88 ? -5.317 -6.793 -0.636 1.00 98.69 88 ALA A O 1
ATOM 653 N N . HIS A 1 89 ? -5.924 -5.086 0.682 1.00 98.69 89 HIS A N 1
ATOM 654 C CA . HIS A 1 89 ? -5.052 -4.110 0.021 1.00 98.69 89 HIS A CA 1
ATOM 655 C C . HIS A 1 89 ? -3.577 -4.324 0.389 1.00 98.69 89 HIS A C 1
ATOM 657 O O . HIS A 1 89 ? -2.721 -4.305 -0.498 1.00 98.69 89 HIS A O 1
ATOM 663 N N . VAL A 1 90 ? -3.278 -4.610 1.662 1.00 98.69 90 VAL A N 1
ATOM 664 C CA . VAL A 1 90 ? -1.924 -4.967 2.121 1.00 98.69 90 VAL A CA 1
ATOM 665 C C . VAL A 1 90 ? -1.406 -6.204 1.381 1.00 98.69 90 VAL A C 1
ATOM 667 O O . VAL A 1 90 ? -0.259 -6.204 0.936 1.00 98.69 90 VAL A O 1
ATOM 670 N N . ASP A 1 91 ? -2.248 -7.219 1.171 1.00 98.69 91 ASP A N 1
ATOM 671 C CA . ASP A 1 91 ? -1.888 -8.429 0.421 1.00 98.69 91 ASP A CA 1
ATOM 672 C C . ASP A 1 91 ? -1.427 -8.101 -1.001 1.00 98.69 91 ASP A C 1
ATOM 674 O O . ASP A 1 91 ? -0.370 -8.565 -1.428 1.00 98.69 91 ASP A O 1
ATOM 678 N N . ARG A 1 92 ? -2.174 -7.248 -1.713 1.00 98.56 92 ARG A N 1
ATOM 679 C CA . ARG A 1 92 ? -1.817 -6.817 -3.074 1.00 98.56 92 ARG A CA 1
ATOM 680 C C . ARG A 1 92 ? -0.487 -6.073 -3.101 1.00 98.56 92 ARG A C 1
ATOM 682 O O . ARG A 1 92 ? 0.329 -6.313 -3.986 1.00 98.56 92 ARG A O 1
ATOM 689 N N . ILE A 1 93 ? -0.257 -5.190 -2.132 1.00 98.62 93 ILE A N 1
ATOM 690 C CA . ILE A 1 93 ? 0.980 -4.408 -2.029 1.00 98.62 93 ILE A CA 1
ATOM 691 C C . ILE A 1 93 ? 2.188 -5.310 -1.754 1.00 98.62 93 ILE A C 1
ATOM 693 O O . ILE A 1 93 ? 3.245 -5.132 -2.369 1.00 98.62 93 ILE A O 1
ATOM 697 N N . ILE A 1 94 ? 2.038 -6.286 -0.855 1.00 98.62 94 ILE A N 1
ATOM 698 C CA . ILE A 1 94 ? 3.082 -7.272 -0.563 1.00 98.62 94 ILE A CA 1
ATOM 699 C C . ILE A 1 94 ? 3.360 -8.119 -1.806 1.00 98.62 94 ILE A C 1
ATOM 701 O O . ILE A 1 94 ? 4.519 -8.256 -2.194 1.00 98.62 94 ILE A O 1
ATOM 705 N N . GLU A 1 95 ? 2.319 -8.630 -2.466 1.00 98.44 95 GLU A N 1
ATOM 706 C CA . GLU A 1 95 ? 2.459 -9.436 -3.681 1.00 98.44 95 GLU A CA 1
ATOM 707 C C . GLU A 1 95 ? 3.168 -8.658 -4.798 1.00 98.44 95 GLU A C 1
ATOM 709 O O . GLU A 1 95 ? 4.104 -9.167 -5.416 1.00 98.44 95 GLU A O 1
ATOM 714 N N . PHE A 1 96 ? 2.776 -7.404 -5.031 1.00 98.19 96 PHE A N 1
ATOM 715 C CA . PHE A 1 96 ? 3.422 -6.543 -6.017 1.00 98.19 96 PHE A CA 1
ATOM 716 C C . PHE A 1 96 ? 4.895 -6.301 -5.683 1.00 98.19 96 PHE A C 1
ATOM 718 O O . PHE A 1 96 ? 5.757 -6.449 -6.548 1.00 98.19 96 PHE A O 1
ATOM 725 N N . SER A 1 97 ? 5.196 -5.988 -4.421 1.00 97.81 97 SER A N 1
ATOM 726 C CA . SER A 1 97 ? 6.567 -5.760 -3.949 1.00 97.81 97 SER A CA 1
ATOM 727 C C . SER A 1 97 ? 7.453 -6.998 -4.108 1.00 97.81 97 SER A C 1
ATOM 729 O O . SER A 1 97 ? 8.635 -6.875 -4.416 1.00 97.81 97 SE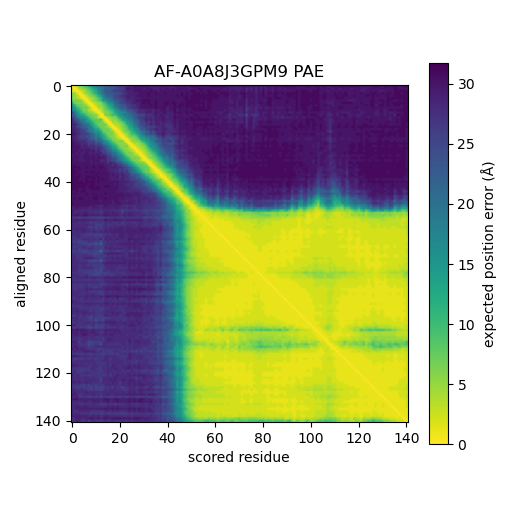R A O 1
ATOM 731 N N . GLN A 1 98 ? 6.887 -8.195 -3.938 1.00 97.38 98 GLN A N 1
ATOM 732 C CA . GLN A 1 98 ? 7.591 -9.462 -4.142 1.00 97.38 98 GLN A CA 1
ATOM 733 C C . GLN A 1 98 ? 7.781 -9.799 -5.623 1.00 97.38 98 GLN A C 1
ATOM 735 O O . GLN A 1 98 ? 8.806 -10.368 -5.996 1.00 97.38 98 GLN A O 1
ATOM 740 N N . ARG A 1 99 ? 6.806 -9.456 -6.470 1.00 97.44 99 ARG A N 1
ATOM 741 C CA . ARG A 1 99 ? 6.873 -9.674 -7.920 1.00 97.44 99 ARG A CA 1
ATOM 742 C C . ARG A 1 99 ? 7.861 -8.725 -8.597 1.00 97.44 99 ARG A C 1
ATOM 744 O O . ARG A 1 99 ? 8.580 -9.144 -9.500 1.00 97.44 99 ARG A O 1
ATOM 751 N N . TYR A 1 100 ? 7.921 -7.478 -8.135 1.00 95.81 100 TYR A N 1
ATOM 752 C CA . TYR A 1 100 ? 8.793 -6.426 -8.660 1.00 95.81 100 TYR A CA 1
ATOM 753 C C . TYR A 1 100 ? 9.742 -5.900 -7.572 1.00 95.81 100 TYR A C 1
ATOM 755 O O . TYR A 1 100 ? 9.651 -4.737 -7.176 1.00 95.81 100 TYR A O 1
ATOM 763 N N . PRO A 1 101 ? 10.677 -6.735 -7.075 1.00 93.88 101 PRO A N 1
ATOM 764 C CA . PRO A 1 101 ? 11.534 -6.376 -5.943 1.00 93.88 101 PRO A CA 1
ATOM 765 C C . PRO A 1 101 ? 12.598 -5.335 -6.307 1.00 93.88 101 PRO A C 1
ATOM 767 O O . PRO A 1 101 ? 13.191 -4.706 -5.430 1.00 93.88 101 PRO A O 1
ATOM 770 N N . VAL A 1 102 ? 12.866 -5.160 -7.604 1.00 90.31 102 VAL A N 1
ATOM 771 C CA . VAL A 1 102 ? 13.880 -4.251 -8.132 1.00 90.31 102 VAL A CA 1
ATOM 772 C C . VAL A 1 102 ? 13.271 -3.271 -9.120 1.00 90.31 102 VAL A C 1
ATOM 774 O O . VAL A 1 102 ? 12.289 -3.552 -9.802 1.00 90.31 102 VAL A O 1
ATOM 777 N N . GLY A 1 103 ? 13.926 -2.124 -9.233 1.00 86.06 103 GLY A N 1
ATOM 778 C CA . GLY A 1 103 ? 13.509 -1.065 -10.130 1.00 86.06 103 GLY A CA 1
ATOM 779 C C . GLY A 1 103 ? 12.475 -0.133 -9.517 1.00 86.06 103 GLY A C 1
ATOM 780 O O . GLY A 1 103 ? 12.009 -0.301 -8.389 1.00 86.06 103 GLY A O 1
ATOM 781 N N . ARG A 1 104 ? 12.201 0.927 -10.266 1.00 92.12 104 ARG A N 1
ATOM 782 C CA . ARG A 1 104 ? 11.378 2.050 -9.829 1.00 92.12 104 ARG A CA 1
ATOM 783 C C . ARG A 1 104 ? 10.107 2.163 -10.641 1.00 92.12 104 ARG A C 1
ATOM 785 O O . ARG A 1 104 ? 10.117 1.894 -11.840 1.00 92.12 104 ARG A O 1
ATOM 792 N N . PHE A 1 105 ? 9.045 2.610 -9.994 1.00 92.44 105 PHE A N 1
ATOM 793 C CA . PHE A 1 105 ? 7.745 2.843 -10.607 1.00 92.44 105 PHE A CA 1
ATOM 794 C C . PHE A 1 105 ? 7.171 4.178 -10.112 1.00 92.44 105 PHE A C 1
ATOM 796 O O . PHE A 1 105 ? 7.481 4.590 -8.991 1.00 92.44 105 PHE A O 1
ATOM 803 N N . PRO A 1 106 ? 6.398 4.889 -10.945 1.00 90.62 106 PRO A N 1
ATOM 804 C CA . PRO A 1 106 ? 5.772 6.141 -10.539 1.00 90.62 106 PRO A CA 1
ATOM 805 C C . PRO A 1 106 ? 4.637 5.873 -9.542 1.00 90.62 106 PRO A C 1
ATOM 807 O O . PRO A 1 106 ? 3.871 4.938 -9.737 1.00 90.62 106 PRO A O 1
ATOM 810 N N . ILE A 1 107 ? 4.518 6.686 -8.496 1.00 84.25 107 ILE A N 1
ATOM 811 C CA . ILE A 1 107 ? 3.309 6.794 -7.663 1.00 84.25 107 ILE A CA 1
ATOM 812 C C . ILE A 1 107 ? 3.102 8.283 -7.414 1.00 84.25 107 ILE A C 1
ATOM 814 O O . ILE A 1 107 ? 4.034 8.949 -6.969 1.00 84.25 107 ILE A O 1
ATOM 818 N N . ASP A 1 108 ? 1.903 8.791 -7.700 1.00 86.12 108 ASP A N 1
ATOM 819 C CA . ASP A 1 108 ? 1.621 10.231 -7.701 1.00 86.12 108 ASP A CA 1
ATOM 820 C C . ASP A 1 108 ? 2.652 11.016 -8.544 1.00 86.12 108 ASP A C 1
ATOM 822 O O . ASP A 1 108 ? 2.928 10.663 -9.694 1.00 86.12 108 ASP A O 1
ATOM 826 N N . ASP A 1 109 ? 3.217 12.091 -7.997 1.00 83.94 109 ASP A N 1
ATOM 827 C CA . ASP A 1 109 ? 4.296 12.889 -8.579 1.00 83.94 109 ASP A CA 1
ATOM 828 C C . ASP A 1 109 ? 5.700 12.397 -8.181 1.00 83.94 109 ASP A C 1
ATOM 830 O O . ASP A 1 109 ? 6.705 13.011 -8.545 1.00 83.94 109 ASP A O 1
ATOM 834 N N . GLU A 1 110 ? 5.777 11.254 -7.498 1.00 86.75 110 GLU A N 1
ATOM 835 C CA . GLU A 1 110 ? 6.995 10.699 -6.925 1.00 86.75 110 GLU A CA 1
ATOM 836 C C . GLU A 1 110 ? 7.428 9.389 -7.598 1.00 86.75 110 GLU A C 1
ATOM 838 O O . GLU A 1 110 ? 6.716 8.732 -8.364 1.00 86.75 110 GLU A O 1
ATOM 843 N N . THR A 1 111 ? 8.666 8.986 -7.310 1.00 90.25 111 THR A N 1
ATOM 844 C CA . THR A 1 111 ? 9.216 7.704 -7.759 1.00 90.25 111 THR A CA 1
ATOM 845 C C . THR A 1 111 ? 9.374 6.750 -6.583 1.00 90.25 111 THR A C 1
ATOM 847 O O . THR A 1 111 ? 10.164 6.994 -5.671 1.00 90.25 111 THR A O 1
ATOM 850 N N . ALA A 1 112 ? 8.674 5.620 -6.639 1.00 92.69 112 ALA A N 1
ATOM 851 C CA . ALA A 1 112 ? 8.697 4.590 -5.614 1.00 92.69 112 ALA A CA 1
ATOM 852 C C . ALA A 1 112 ? 9.582 3.390 -5.994 1.00 92.69 112 ALA A C 1
ATOM 854 O O . ALA A 1 112 ? 9.952 3.164 -7.147 1.00 92.69 112 ALA A O 1
ATOM 855 N N . THR A 1 113 ? 9.916 2.609 -4.970 1.00 95.00 113 THR A N 1
ATOM 856 C CA . THR A 1 113 ? 10.535 1.279 -5.017 1.00 95.00 113 THR A CA 1
ATOM 857 C C . THR A 1 113 ? 9.664 0.322 -4.204 1.00 95.00 113 THR A C 1
ATOM 859 O O . THR A 1 113 ? 8.873 0.777 -3.375 1.00 95.00 113 THR A O 1
ATOM 862 N N . ALA A 1 114 ? 9.843 -0.994 -4.355 1.00 95.44 114 ALA A N 1
ATOM 863 C CA . ALA A 1 114 ? 9.167 -1.976 -3.499 1.00 95.44 114 ALA A CA 1
ATOM 864 C C . ALA A 1 114 ? 9.395 -1.686 -2.000 1.00 95.44 114 ALA A C 1
ATOM 866 O O . ALA A 1 114 ? 8.457 -1.644 -1.205 1.00 95.44 114 ALA A O 1
ATOM 867 N N . SER A 1 115 ? 10.636 -1.370 -1.615 1.00 95.19 115 SER A N 1
ATOM 868 C CA . SER A 1 115 ? 10.987 -1.048 -0.228 1.00 95.19 115 SER A CA 1
ATOM 869 C C . SER A 1 115 ? 10.306 0.218 0.297 1.00 95.19 115 SER A C 1
ATOM 871 O O . SER A 1 115 ? 9.847 0.229 1.442 1.00 95.19 115 SER A O 1
ATOM 873 N N . SER A 1 116 ? 10.243 1.290 -0.503 1.00 95.88 116 SER A N 1
ATOM 874 C CA . SER A 1 116 ? 9.575 2.531 -0.087 1.00 95.88 116 SER A CA 1
ATOM 875 C C . SER A 1 116 ? 8.057 2.362 -0.039 1.00 95.88 116 SER A C 1
ATOM 877 O O . SER A 1 116 ? 7.433 2.863 0.890 1.00 95.88 116 SER A O 1
ATOM 879 N N . LEU A 1 117 ? 7.475 1.597 -0.967 1.00 96.94 117 LEU A N 1
ATOM 880 C CA . LEU A 1 117 ? 6.056 1.246 -0.964 1.00 96.94 117 LEU A CA 1
ATOM 881 C C . LEU A 1 117 ? 5.668 0.485 0.314 1.00 96.94 117 LEU A C 1
ATOM 883 O O . LEU A 1 117 ? 4.726 0.880 1.003 1.00 96.94 117 LEU A O 1
ATOM 887 N N . LEU A 1 118 ? 6.423 -0.553 0.689 1.00 98.25 118 LEU A N 1
ATOM 888 C CA . LEU A 1 118 ? 6.182 -1.293 1.934 1.00 98.25 118 LEU A CA 1
ATOM 889 C C . LEU A 1 118 ? 6.357 -0.403 3.172 1.00 98.25 118 LEU A C 1
ATOM 891 O O . LEU A 1 118 ? 5.594 -0.521 4.127 1.00 98.25 118 LEU A O 1
ATOM 895 N N . LEU A 1 119 ? 7.324 0.519 3.166 1.00 97.81 119 LEU A N 1
ATOM 896 C CA . LEU A 1 119 ? 7.524 1.459 4.272 1.00 97.81 119 LEU A CA 1
ATOM 897 C C . LEU A 1 119 ? 6.339 2.418 4.439 1.00 97.81 119 LEU A C 1
ATOM 899 O O . LEU A 1 119 ? 5.866 2.600 5.560 1.00 97.81 119 LEU A O 1
ATOM 903 N N . VAL A 1 120 ? 5.846 3.005 3.347 1.00 97.12 120 VAL A N 1
ATOM 904 C CA . VAL A 1 120 ? 4.687 3.910 3.387 1.00 97.12 120 VAL A CA 1
ATOM 905 C C . VAL A 1 120 ? 3.427 3.146 3.793 1.00 97.12 120 VAL A C 1
ATOM 907 O O . VAL A 1 120 ? 2.670 3.616 4.637 1.00 97.12 120 VAL A O 1
ATOM 910 N N . THR A 1 121 ? 3.246 1.924 3.292 1.00 98.44 121 THR A N 1
ATOM 911 C CA . THR A 1 121 ? 2.114 1.063 3.671 1.00 98.44 121 THR A CA 1
ATOM 912 C C . THR A 1 121 ? 2.141 0.731 5.161 1.00 98.44 121 THR A C 1
ATOM 914 O O . THR A 1 121 ? 1.123 0.842 5.840 1.00 98.44 121 THR A O 1
ATOM 917 N N . ARG A 1 122 ? 3.318 0.390 5.705 1.00 98.62 122 ARG A N 1
ATOM 918 C CA . ARG A 1 122 ? 3.511 0.163 7.144 1.00 98.62 122 ARG A CA 1
ATOM 919 C C . ARG A 1 122 ? 3.104 1.384 7.961 1.00 98.62 122 ARG A C 1
ATOM 921 O O . ARG A 1 122 ? 2.444 1.244 8.987 1.00 98.62 122 ARG A O 1
ATOM 928 N N . GLU A 1 123 ? 3.536 2.563 7.526 1.00 98.31 123 GLU A N 1
ATOM 929 C CA . GLU A 1 123 ? 3.231 3.826 8.190 1.00 98.31 123 GLU A CA 1
ATOM 930 C C . GLU A 1 123 ? 1.730 4.136 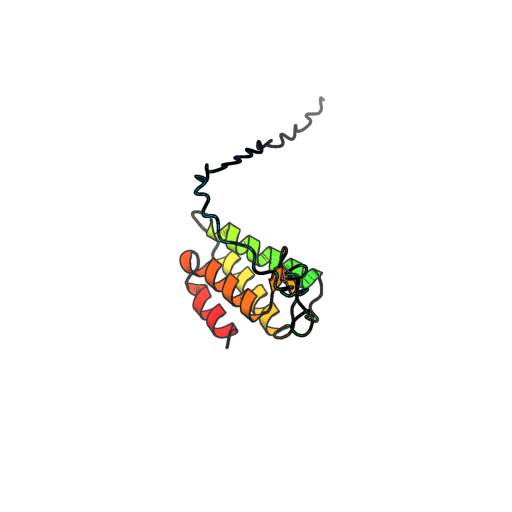8.152 1.00 98.31 123 GLU A C 1
ATOM 932 O O . GLU A 1 123 ? 1.180 4.544 9.173 1.00 98.31 123 GLU A O 1
ATOM 937 N N . ALA A 1 124 ? 1.060 3.862 7.029 1.00 97.56 124 ALA A N 1
ATOM 938 C CA . ALA A 1 124 ? -0.378 4.063 6.874 1.00 97.56 124 ALA A CA 1
ATOM 939 C C . ALA A 1 124 ? -1.203 3.181 7.828 1.00 97.56 124 ALA A C 1
ATOM 941 O O . ALA A 1 124 ? -2.166 3.654 8.428 1.00 97.56 124 ALA A O 1
ATOM 942 N N . VAL A 1 125 ? -0.808 1.916 8.023 1.00 98.56 125 VAL A N 1
ATOM 943 C CA . VAL A 1 125 ? -1.596 0.961 8.825 1.00 98.56 125 VAL A CA 1
ATOM 944 C C . VAL A 1 125 ? -1.264 0.954 10.317 1.00 98.56 125 VAL A C 1
ATOM 946 O O . VAL A 1 125 ? -2.044 0.423 11.106 1.00 98.56 125 VAL A O 1
ATOM 949 N N . LYS A 1 126 ? -0.123 1.518 10.743 1.00 98.31 126 LYS A N 1
ATOM 950 C CA . LYS A 1 126 ? 0.430 1.275 12.093 1.00 98.31 126 LYS A CA 1
ATOM 951 C C . LYS A 1 126 ?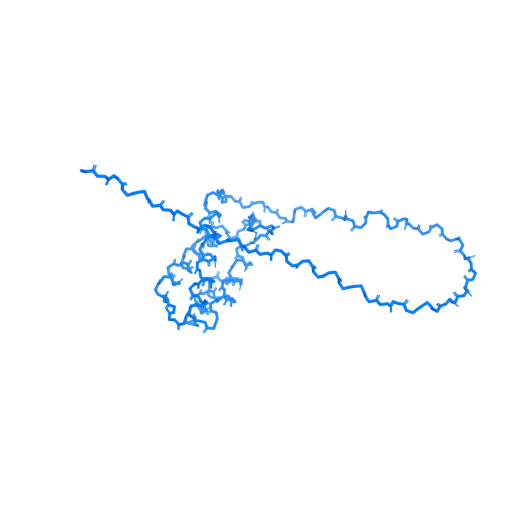 -0.514 1.605 13.252 1.00 98.31 126 LYS A C 1
ATOM 953 O O . LYS A 1 126 ? -0.382 1.011 14.318 1.00 98.31 126 LYS A O 1
ATOM 958 N N . THR A 1 127 ? -1.422 2.560 13.059 1.00 97.69 127 THR A N 1
ATOM 959 C CA . THR A 1 127 ? -2.354 3.018 14.099 1.00 97.69 127 THR A CA 1
ATOM 960 C C . THR A 1 127 ? -3.715 2.329 13.986 1.00 97.69 127 THR A C 1
ATOM 962 O O . THR A 1 127 ? -4.240 1.862 14.992 1.00 97.69 127 THR A O 1
ATOM 965 N N . CYS A 1 128 ? -4.282 2.254 12.779 1.00 98.12 128 CYS A N 1
ATOM 966 C CA . CYS A 1 128 ? -5.631 1.730 12.513 1.00 98.12 128 CYS A CA 1
ATOM 967 C C . CYS A 1 128 ? -5.688 0.194 12.415 1.00 98.12 128 CYS A C 1
ATOM 969 O O . CYS A 1 128 ? -6.664 -0.412 12.843 1.00 98.12 128 CYS A O 1
ATOM 971 N N . ALA A 1 129 ? -4.649 -0.442 11.865 1.00 98.12 129 ALA A N 1
ATOM 972 C CA . ALA A 1 129 ? -4.577 -1.880 11.616 1.00 98.12 129 ALA A CA 1
ATOM 973 C C . ALA A 1 129 ? -3.196 -2.442 12.025 1.00 98.12 129 ALA A C 1
ATOM 975 O O . ALA A 1 129 ? -2.457 -2.984 11.199 1.00 98.12 129 ALA A O 1
ATOM 976 N N . PRO A 1 130 ? -2.817 -2.347 13.318 1.00 98.06 130 PRO A N 1
ATOM 977 C CA . PRO A 1 130 ? -1.478 -2.713 13.792 1.00 98.06 130 PRO A CA 1
ATOM 978 C C . PRO A 1 130 ? -1.116 -4.192 13.574 1.00 98.06 130 PRO A C 1
ATOM 980 O O . PRO A 1 130 ? 0.067 -4.529 13.538 1.00 98.06 130 PRO A O 1
ATOM 983 N N . ALA A 1 131 ? -2.106 -5.074 13.397 1.00 97.12 131 ALA A N 1
ATOM 984 C CA . ALA A 1 131 ? -1.884 -6.487 13.084 1.00 97.12 131 ALA A CA 1
ATOM 985 C C . ALA A 1 131 ? -1.153 -6.701 11.741 1.00 97.12 131 ALA A C 1
ATOM 987 O O . ALA A 1 131 ? -0.421 -7.679 11.593 1.00 97.12 131 ALA A O 1
ATOM 988 N N . GLU A 1 132 ? -1.282 -5.767 10.793 1.00 98.44 132 GLU A N 1
ATOM 989 C CA . GLU A 1 132 ? -0.659 -5.862 9.467 1.00 98.44 132 GLU A CA 1
ATOM 990 C C . GLU A 1 132 ? 0.833 -5.496 9.476 1.00 98.44 132 GLU A C 1
ATOM 992 O O . GLU A 1 132 ? 1.591 -5.931 8.608 1.00 98.44 132 GLU A O 1
ATOM 997 N N . VAL A 1 133 ? 1.297 -4.753 10.487 1.00 98.50 133 VAL A N 1
ATOM 998 C CA . VAL A 1 133 ? 2.683 -4.256 10.565 1.00 98.50 133 VAL A CA 1
ATOM 999 C C . VAL A 1 133 ? 3.697 -5.397 10.502 1.00 98.50 133 VAL A C 1
ATOM 1001 O O . VAL A 1 133 ? 4.673 -5.306 9.763 1.00 98.50 133 VAL A O 1
ATOM 1004 N N . ALA A 1 134 ? 3.452 -6.493 11.225 1.00 97.62 134 ALA A N 1
ATOM 1005 C CA . ALA A 1 134 ? 4.360 -7.640 11.242 1.00 97.62 134 ALA A CA 1
ATOM 1006 C C . ALA A 1 134 ? 4.470 -8.318 9.868 1.00 97.62 134 ALA A C 1
ATOM 1008 O O . ALA A 1 134 ? 5.544 -8.785 9.491 1.00 97.62 134 ALA A O 1
ATOM 1009 N N . ARG A 1 135 ? 3.373 -8.348 9.103 1.00 97.88 135 ARG A N 1
ATOM 1010 C CA . ARG A 1 135 ? 3.339 -8.932 7.756 1.00 97.88 135 ARG A CA 1
ATOM 1011 C C . ARG A 1 135 ? 4.135 -8.075 6.777 1.00 97.88 135 ARG A C 1
ATOM 1013 O O . ARG A 1 135 ? 4.923 -8.604 5.998 1.00 97.88 135 ARG A O 1
ATOM 1020 N N . ILE A 1 136 ? 3.984 -6.756 6.874 1.00 98.19 136 ILE A N 1
ATOM 1021 C CA . ILE A 1 136 ? 4.726 -5.798 6.052 1.00 98.19 136 ILE A CA 1
ATOM 1022 C C . ILE A 1 136 ? 6.219 -5.818 6.407 1.00 98.19 136 ILE A C 1
ATOM 1024 O O . ILE A 1 136 ? 7.057 -5.852 5.512 1.00 98.19 136 ILE A O 1
ATOM 1028 N N . ASP A 1 137 ? 6.575 -5.862 7.694 1.00 98.00 137 ASP A N 1
ATOM 1029 C CA . ASP A 1 137 ? 7.974 -5.950 8.135 1.00 98.00 137 ASP A CA 1
ATOM 1030 C C . ASP A 1 137 ? 8.636 -7.282 7.731 1.00 98.00 137 ASP A C 1
ATOM 1032 O O . ASP A 1 137 ? 9.834 -7.310 7.448 1.00 98.00 137 ASP A O 1
ATOM 1036 N N . ALA A 1 138 ? 7.875 -8.377 7.642 1.00 96.88 138 ALA A N 1
ATOM 1037 C CA . ALA A 1 138 ? 8.365 -9.641 7.092 1.00 96.88 138 ALA A CA 1
ATOM 1038 C C . ALA A 1 138 ? 8.636 -9.558 5.580 1.00 96.88 138 ALA A C 1
ATOM 1040 O O . ALA A 1 138 ? 9.619 -10.119 5.110 1.00 96.88 138 ALA A O 1
ATOM 1041 N N . ALA A 1 139 ? 7.811 -8.829 4.823 1.00 95.75 139 ALA A N 1
ATOM 1042 C CA . ALA A 1 139 ? 7.974 -8.662 3.376 1.00 95.75 139 ALA A CA 1
ATOM 1043 C C . ALA A 1 139 ? 9.133 -7.727 2.971 1.00 95.75 139 ALA A C 1
ATOM 1045 O O . ALA A 1 139 ? 9.457 -7.637 1.790 1.00 95.75 139 ALA A O 1
ATOM 1046 N N . ARG A 1 140 ? 9.735 -7.007 3.928 1.00 90.75 140 ARG A N 1
ATOM 1047 C CA . ARG A 1 140 ? 10.854 -6.071 3.706 1.00 90.75 140 ARG A CA 1
ATOM 1048 C C . ARG A 1 140 ? 12.242 -6.699 3.882 1.00 90.75 140 ARG A C 1
ATOM 1050 O O . ARG A 1 140 ? 13.231 -5.986 3.706 1.00 90.75 140 ARG A O 1
ATOM 1057 N N . GLN A 1 141 ? 12.305 -7.960 4.307 1.00 81.88 141 GLN A N 1
ATOM 1058 C CA . GLN A 1 141 ? 13.539 -8.721 4.543 1.00 81.88 141 GLN A CA 1
ATOM 1059 C C . GLN A 1 141 ? 13.956 -9.474 3.284 1.00 81.88 141 GLN A C 1
ATOM 1061 O O . GLN A 1 141 ? 15.183 -9.550 3.054 1.00 81.88 141 GLN A O 1
#

Foldseek 3Di:
DDDDDDDDDDDDDDDDDDDDDDDDDDDDDDDDDDDDPDPPPPPPPPPPPQPFAAWPDDPVLVVLLLVLLVLLLVQLVDPHRPLVSNVVSLVSLLVVCVVGVGHWDDHDPDIDHSLRSLVSSLVSCCPPPVVCNVVSVVSND